Protein AF-A0A1Z1XBD4-F1 (afdb_monomer)

Nearest PDB structures (foldseek):
  8wmj-assembly1_L  TM=9.624E-01  e=1.886E-13  Rhodomonas salina
  7y8a-assembly1_L  TM=9.713E-01  e=7.442E-13  Chroomonas placoidea
  8vu3-assembly1_l  TM=9.776E-01  e=1.215E-12  Parathermosynechococcus lividus
  7f4v-assembly1_cL  TM=9.453E-01  e=3.765E-10  Gloeobacter violaceus PCC 7421
  8jjr-assembly1_l  TM=9.016E-01  e=4.826E-08  Symbiodinium sp.

Radius of gyration: 19.44 Å; Cα contacts (8 Å, |Δi|>4): 168; chains: 1; bounding box: 34×38×67 Å

Foldseek 3Di:
DDDDDPDDDDCCRPPPVNCVVVCCQLVNPPPDQLLVSLQVLLLVQLQVQLVCQCCVNPCVVDPCSSVRSLVVSLVVLVVVLVVLLVCLVPQADDDDDPDCCNHSVSSVSSSVSNNVNNNVNNVVNSVCVVCVVVVVVVVD

InterPro domains:
  IPR003757 Photosystem I PsaL, reaction centre subunit XI [PF02605] (7-133)
  IPR022980 Photosystem I, reaction centre subunit XI [MF_00447] (3-136)
  IPR022980 Photosystem I, reaction centre subunit XI [PTHR34803] (7-135)
  IPR036592 Photosystem I PsaL, reaction centre subunit XI superfamily [G3DSA:1.20.1240.10] (3-140)
  IPR036592 Photosystem I PsaL, reaction centre subunit XI superfamily [SSF81568] (7-137)

Structure (mmCIF, N/CA/C/O backbone):
d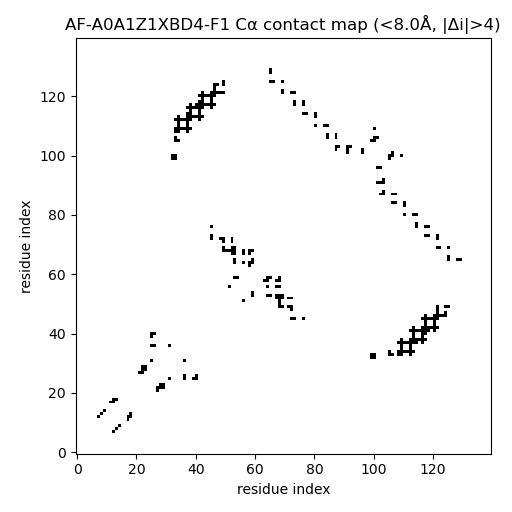ata_AF-A0A1Z1XBD4-F1
#
_entry.id   AF-A0A1Z1XBD4-F1
#
loop_
_atom_site.group_PDB
_atom_site.id
_atom_site.type_symbol
_atom_site.label_atom_id
_atom_site.label_alt_id
_atom_site.label_comp_id
_atom_site.label_asym_id
_atom_site.label_entity_id
_atom_site.label_seq_id
_atom_site.pdbx_PDB_ins_code
_atom_site.Cartn_x
_atom_site.Cartn_y
_atom_site.Cartn_z
_atom_site.occupancy
_atom_site.B_iso_or_equiv
_atom_site.auth_seq_id
_atom_site.auth_comp_id
_atom_site.auth_asym_id
_atom_site.auth_atom_id
_atom_site.pdbx_PDB_model_num
ATOM 1 N N . MET A 1 1 ? -1.246 7.334 45.377 1.00 38.88 1 MET A N 1
ATOM 2 C CA . MET A 1 1 ? -0.162 7.856 44.516 1.00 38.88 1 MET A CA 1
ATOM 3 C C . MET A 1 1 ? 0.127 6.832 43.419 1.00 38.88 1 MET A C 1
ATOM 5 O O . MET A 1 1 ? 0.799 5.846 43.679 1.00 38.88 1 MET A O 1
ATOM 9 N N . LYS A 1 2 ? -0.470 6.978 42.228 1.00 45.09 2 LYS A N 1
ATOM 10 C CA . LYS A 1 2 ? -0.219 6.087 41.079 1.00 45.09 2 LYS A CA 1
ATOM 11 C C . LYS A 1 2 ? 0.602 6.852 40.048 1.00 45.09 2 LYS A C 1
ATOM 13 O O . LYS A 1 2 ? 0.037 7.596 39.259 1.00 45.09 2 LYS A O 1
ATOM 18 N N . ILE A 1 3 ? 1.913 6.648 40.027 1.00 56.62 3 ILE A N 1
ATOM 19 C CA . ILE A 1 3 ? 2.688 6.884 38.808 1.00 56.62 3 ILE A CA 1
ATOM 20 C C . ILE A 1 3 ? 3.390 5.574 38.491 1.00 56.62 3 ILE A C 1
ATOM 22 O O . ILE A 1 3 ? 4.451 5.265 39.017 1.00 56.62 3 ILE A O 1
ATOM 26 N N . LYS A 1 4 ? 2.744 4.775 37.644 1.00 49.91 4 LYS A N 1
ATOM 27 C CA . LYS A 1 4 ? 3.410 3.703 36.908 1.00 49.91 4 LYS A CA 1
ATOM 28 C C . LYS A 1 4 ? 2.912 3.746 35.468 1.00 49.91 4 LYS A C 1
ATOM 30 O O . LYS A 1 4 ? 2.097 2.939 35.045 1.00 49.91 4 LYS A O 1
ATOM 35 N N . LEU A 1 5 ? 3.367 4.768 34.750 1.00 63.53 5 LEU A N 1
ATOM 36 C CA . LEU A 1 5 ? 3.304 4.855 33.296 1.00 63.53 5 LEU A CA 1
ATOM 37 C C . LEU A 1 5 ? 4.716 5.200 32.825 1.00 63.53 5 LEU A C 1
ATOM 39 O O . LEU A 1 5 ? 5.238 6.264 33.140 1.00 63.53 5 LEU A O 1
ATOM 43 N N . LEU A 1 6 ? 5.345 4.268 32.109 1.00 73.81 6 LEU A N 1
ATOM 44 C CA . LEU A 1 6 ? 6.736 4.331 31.649 1.00 73.81 6 LEU A CA 1
ATOM 45 C C . LEU A 1 6 ? 6.915 5.264 30.427 1.00 73.81 6 LEU A C 1
ATOM 47 O O . LEU A 1 6 ? 7.710 4.978 29.539 1.00 73.81 6 LEU A O 1
ATOM 51 N N . LYS A 1 7 ? 6.120 6.338 30.315 1.00 69.44 7 LYS A N 1
ATOM 52 C CA . LYS A 1 7 ? 6.089 7.221 29.138 1.00 69.44 7 LYS A CA 1
ATOM 53 C C . LYS A 1 7 ? 6.423 8.652 29.539 1.00 69.44 7 LYS A C 1
ATOM 55 O O . LYS A 1 7 ? 5.703 9.260 30.325 1.00 69.44 7 LYS A O 1
ATOM 60 N N . LEU A 1 8 ? 7.498 9.188 28.960 1.00 79.12 8 LEU A N 1
ATOM 61 C CA . LEU A 1 8 ? 7.950 10.557 29.194 1.00 79.12 8 LEU A CA 1
ATOM 62 C C . LEU A 1 8 ? 7.309 11.513 28.179 1.00 79.12 8 LEU A C 1
ATOM 64 O O . LEU A 1 8 ? 7.322 11.264 26.969 1.00 79.12 8 LEU A O 1
ATOM 68 N N . ALA A 1 9 ? 6.725 12.603 28.668 1.00 78.06 9 ALA A N 1
ATOM 69 C CA . ALA A 1 9 ? 6.202 13.664 27.818 1.00 78.06 9 ALA A CA 1
ATOM 70 C C . ALA A 1 9 ? 7.372 14.507 27.292 1.00 78.06 9 ALA A C 1
ATOM 72 O O . ALA A 1 9 ? 8.070 15.156 28.066 1.00 78.06 9 ALA A O 1
ATOM 73 N N . THR A 1 10 ? 7.602 14.471 25.981 1.00 83.31 10 THR A N 1
ATOM 74 C CA . THR A 1 10 ? 8.649 15.247 25.300 1.00 83.31 10 THR A CA 1
ATOM 75 C C . THR A 1 10 ? 8.025 16.045 24.156 1.00 83.31 10 THR A C 1
ATOM 77 O O . THR A 1 10 ? 6.979 15.638 23.647 1.00 83.31 10 THR A O 1
ATOM 80 N N . PRO A 1 11 ? 8.645 17.139 23.679 1.00 75.50 11 PRO A N 1
ATOM 81 C CA . PRO A 1 11 ? 8.139 17.895 22.527 1.00 75.50 11 PRO A CA 1
ATOM 82 C C . PRO A 1 11 ? 7.889 17.032 21.279 1.00 75.50 11 PRO A C 1
ATOM 84 O O . PRO A 1 11 ? 6.977 17.308 20.507 1.00 75.50 11 PRO A O 1
ATOM 87 N N . ILE A 1 12 ? 8.633 15.936 21.114 1.00 77.50 12 ILE A N 1
ATOM 88 C CA . ILE A 1 12 ? 8.434 14.979 20.019 1.00 77.50 12 ILE A CA 1
ATOM 89 C C . ILE A 1 12 ? 7.191 14.103 20.238 1.00 77.50 12 ILE A C 1
ATOM 91 O O . ILE A 1 12 ? 6.460 13.839 19.293 1.00 77.50 12 ILE A O 1
ATOM 95 N N . ASN A 1 13 ? 6.915 13.679 21.474 1.00 75.81 13 ASN A N 1
ATOM 96 C CA . ASN A 1 13 ? 5.854 12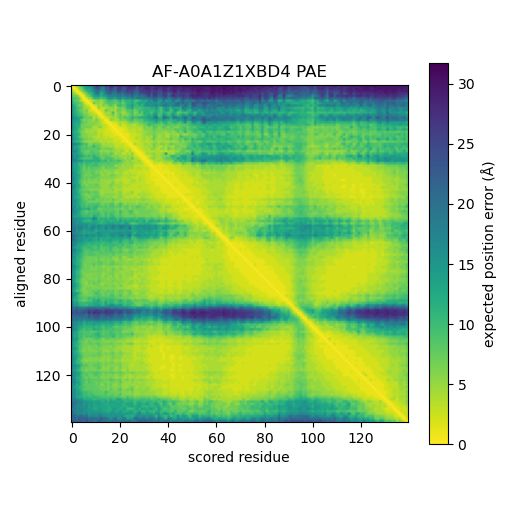.717 21.800 1.00 75.81 13 ASN A CA 1
ATOM 97 C C . ASN A 1 13 ? 4.520 13.376 22.209 1.00 75.81 13 ASN A C 1
ATOM 99 O O . ASN A 1 13 ? 3.461 12.766 22.068 1.00 75.81 13 ASN A O 1
ATOM 103 N N . THR A 1 14 ? 4.542 14.600 22.748 1.00 77.00 14 THR A N 1
ATOM 104 C CA . THR A 1 14 ? 3.352 15.249 23.326 1.00 77.00 14 THR A CA 1
ATOM 105 C C . THR A 1 14 ? 2.996 16.619 22.758 1.00 77.00 14 THR A C 1
ATOM 107 O O . THR A 1 14 ? 2.021 17.199 23.243 1.00 77.00 14 THR A O 1
ATOM 110 N N . SER A 1 15 ? 3.720 17.128 21.755 1.00 84.25 15 SER A N 1
ATOM 111 C CA . SER A 1 15 ? 3.336 18.374 21.075 1.00 84.25 15 SER A CA 1
ATOM 112 C C . SER A 1 15 ? 1.960 18.262 20.411 1.00 84.25 15 SER A C 1
ATOM 114 O O . SER A 1 15 ? 1.521 17.173 20.034 1.00 84.25 15 SER A O 1
ATOM 116 N N . SER A 1 16 ? 1.276 19.402 20.277 1.00 79.62 16 SER A N 1
ATOM 117 C CA . SER A 1 16 ? 0.007 19.508 19.548 1.00 79.62 16 SER A CA 1
ATOM 118 C C . SER A 1 16 ? 0.168 19.049 18.100 1.00 79.62 16 SER A C 1
ATOM 120 O O . SER A 1 16 ? -0.597 18.208 17.648 1.00 79.62 16 SER A O 1
ATOM 122 N N . PHE A 1 17 ? 1.237 19.487 17.427 1.00 84.44 17 PHE A N 1
ATOM 123 C CA . PHE A 1 17 ? 1.532 19.091 16.050 1.00 84.44 17 PHE A CA 1
ATOM 124 C C . PHE A 1 17 ? 1.670 17.572 15.873 1.00 84.44 17 PHE A C 1
ATOM 126 O O . PHE A 1 17 ? 0.990 16.998 15.027 1.00 84.44 17 PHE A O 1
ATOM 133 N N . THR A 1 18 ? 2.503 16.890 16.675 1.00 80.25 18 THR A N 1
ATOM 134 C CA . THR A 1 18 ? 2.683 15.436 16.515 1.00 80.25 18 THR A CA 1
ATOM 135 C C . THR A 1 18 ? 1.393 14.676 16.819 1.00 80.25 18 THR A C 1
ATOM 137 O O . THR A 1 18 ? 1.081 13.697 16.143 1.00 80.25 18 THR A O 1
ATOM 140 N N . LYS A 1 19 ? 0.612 15.120 17.812 1.00 81.88 19 LYS A N 1
ATOM 141 C CA . LYS A 1 19 ? -0.684 14.500 18.126 1.00 81.88 19 LYS A CA 1
ATOM 142 C C . LYS A 1 19 ? -1.698 14.694 17.003 1.00 81.88 19 LYS A C 1
ATOM 144 O O . LYS A 1 19 ? -2.389 13.738 16.657 1.00 81.88 19 LYS A O 1
ATOM 149 N N . ASP A 1 20 ? -1.767 15.884 16.421 1.00 85.00 20 ASP A N 1
ATOM 150 C CA . ASP A 1 20 ? -2.698 16.180 15.333 1.00 85.00 20 ASP A CA 1
ATOM 151 C C . ASP A 1 20 ? -2.301 15.439 14.054 1.00 85.00 20 ASP A C 1
ATOM 153 O O . ASP A 1 20 ? -3.155 14.849 13.396 1.00 85.00 20 ASP A O 1
ATOM 157 N N . LEU A 1 21 ? -1.007 15.360 13.738 1.00 82.88 21 LEU A N 1
ATOM 158 C CA . LEU A 1 21 ? -0.520 14.577 12.604 1.00 82.88 21 LEU A CA 1
ATOM 159 C C . LEU A 1 21 ? -0.834 13.082 12.779 1.00 82.88 21 LEU A C 1
ATOM 161 O O . LEU A 1 21 ? -1.437 12.467 11.899 1.00 82.88 21 LEU A O 1
ATOM 165 N N . LEU A 1 22 ? -0.471 12.498 13.928 1.00 84.19 22 LEU A N 1
ATOM 166 C CA . LEU A 1 22 ? -0.691 11.076 14.215 1.00 84.19 22 LEU A CA 1
ATOM 167 C C . LEU A 1 22 ? -2.172 10.710 14.294 1.00 84.19 22 LEU A C 1
ATOM 169 O O . LEU A 1 22 ? -2.551 9.650 13.811 1.00 84.19 22 LEU A O 1
ATOM 173 N N . SER A 1 23 ? -3.016 11.566 14.870 1.00 81.69 23 SER A N 1
ATOM 174 C CA . SER A 1 23 ? -4.455 11.293 14.979 1.00 81.69 23 SER A CA 1
ATOM 175 C C . SER A 1 23 ? -5.194 11.376 13.642 1.00 81.69 23 SER A C 1
ATOM 177 O O . SER A 1 23 ? -6.242 10.750 13.496 1.00 81.69 23 SER A O 1
ATOM 179 N N . ASN A 1 24 ? -4.640 12.088 12.656 1.00 84.69 24 ASN A N 1
ATOM 180 C CA . ASN A 1 24 ? -5.201 12.188 11.309 1.00 84.69 24 ASN A CA 1
ATOM 181 C C . ASN A 1 24 ? -4.652 11.148 10.321 1.00 84.69 24 ASN A C 1
ATOM 183 O O . ASN A 1 24 ? -5.194 11.019 9.216 1.00 84.69 24 ASN A O 1
ATOM 187 N N . LEU A 1 25 ? -3.617 10.388 10.698 1.00 84.06 25 LEU A N 1
ATOM 188 C CA . LEU A 1 25 ? -3.096 9.291 9.884 1.00 84.06 25 LEU A CA 1
ATOM 189 C C . LEU A 1 25 ? -4.152 8.188 9.711 1.00 84.06 25 LEU A C 1
ATOM 191 O O . LEU A 1 25 ? -4.904 7.915 10.649 1.00 84.06 25 LEU A O 1
ATOM 195 N N . PRO A 1 26 ? -4.183 7.490 8.561 1.00 79.56 26 PRO A N 1
ATOM 196 C CA . PRO A 1 26 ? -5.251 6.538 8.243 1.00 79.56 26 PRO A CA 1
ATOM 197 C C . PRO A 1 26 ? -5.392 5.419 9.276 1.00 79.56 26 PRO A C 1
ATOM 199 O O . PRO A 1 26 ? -6.494 4.956 9.537 1.00 79.56 26 PRO A O 1
ATOM 202 N N . ALA A 1 27 ? -4.291 5.031 9.928 1.00 79.50 27 ALA A N 1
ATOM 203 C CA . ALA A 1 27 ? -4.297 4.032 10.994 1.00 79.50 27 ALA A CA 1
ATOM 204 C C . ALA A 1 27 ? -5.107 4.464 12.233 1.00 79.50 27 ALA A C 1
ATOM 206 O O . ALA A 1 27 ? -5.791 3.636 12.834 1.00 79.50 27 ALA A O 1
ATOM 207 N N . TYR A 1 28 ? -5.057 5.749 12.600 1.00 79.25 28 TYR A N 1
ATOM 208 C CA . TYR A 1 28 ? -5.622 6.284 13.847 1.00 79.25 28 TYR A CA 1
ATOM 209 C C . TYR A 1 28 ? -6.810 7.231 13.631 1.00 79.25 28 TYR A C 1
ATOM 211 O O . TYR A 1 28 ? -7.449 7.642 14.606 1.00 79.25 28 TYR A O 1
ATOM 219 N N . ARG A 1 29 ? -7.128 7.570 12.373 1.00 82.25 29 ARG A N 1
ATOM 220 C CA . ARG A 1 29 ? -8.227 8.472 12.030 1.00 82.25 29 ARG A CA 1
ATOM 221 C C . ARG A 1 29 ? -9.555 7.882 12.500 1.00 82.25 29 ARG A C 1
ATOM 223 O O . ARG A 1 29 ? -9.947 6.771 12.137 1.00 82.25 29 ARG A O 1
ATOM 230 N N . ARG A 1 30 ? -10.268 8.656 13.319 1.00 75.50 30 ARG A N 1
ATOM 231 C CA . ARG A 1 30 ? -11.571 8.266 13.870 1.00 75.50 30 ARG A CA 1
ATOM 232 C C . ARG A 1 30 ? -12.636 8.246 12.774 1.00 75.50 30 ARG A C 1
ATOM 234 O O . ARG A 1 30 ? -12.630 9.089 11.885 1.00 75.50 30 ARG A O 1
ATOM 241 N N . GLY A 1 31 ? -13.565 7.296 12.866 1.00 78.00 31 GLY A N 1
ATOM 242 C CA . GLY A 1 31 ? -14.715 7.197 11.958 1.00 78.00 31 GLY A CA 1
ATOM 243 C C . GLY A 1 31 ? -14.449 6.492 10.623 1.00 78.00 31 GLY A C 1
ATOM 244 O O . GLY A 1 31 ? -15.391 6.291 9.866 1.00 78.00 31 GLY A O 1
ATOM 245 N N . LEU A 1 32 ? -13.212 6.068 10.339 1.00 78.44 32 LEU A N 1
ATOM 246 C CA . LEU A 1 32 ? -12.918 5.250 9.159 1.00 78.44 32 LEU A CA 1
ATOM 247 C C . LEU A 1 32 ? -13.203 3.768 9.414 1.00 78.44 32 LEU A C 1
ATOM 249 O O . LEU A 1 32 ? -12.799 3.231 10.454 1.00 78.44 32 LEU A O 1
ATOM 253 N N . SER A 1 33 ? -13.836 3.110 8.437 1.00 86.31 33 SER A N 1
ATOM 254 C CA . SER A 1 33 ? -13.969 1.652 8.414 1.00 86.31 33 SER A CA 1
ATOM 255 C C . SER A 1 33 ? -12.591 0.989 8.277 1.00 86.31 33 SER A C 1
ATOM 257 O O . SER A 1 33 ? -11.714 1.553 7.611 1.00 86.31 33 SER A O 1
ATOM 259 N N . PRO A 1 34 ? -12.374 -0.197 8.874 1.00 85.06 34 PRO A N 1
ATOM 260 C CA . PRO A 1 34 ? -11.110 -0.923 8.756 1.00 85.06 34 PRO A CA 1
ATOM 261 C C . PRO A 1 34 ? -10.664 -1.128 7.302 1.00 85.06 34 PRO A C 1
ATOM 263 O O . PRO A 1 34 ? -9.490 -0.927 6.989 1.00 85.06 34 PRO A O 1
ATOM 266 N N . LEU A 1 35 ? -11.613 -1.399 6.398 1.00 89.38 35 LEU A N 1
ATOM 267 C CA . LEU A 1 35 ? -11.379 -1.490 4.956 1.00 89.38 35 LEU A CA 1
ATOM 268 C C . LEU A 1 35 ? -10.743 -0.222 4.365 1.00 89.38 35 LEU A C 1
ATOM 270 O O . LEU A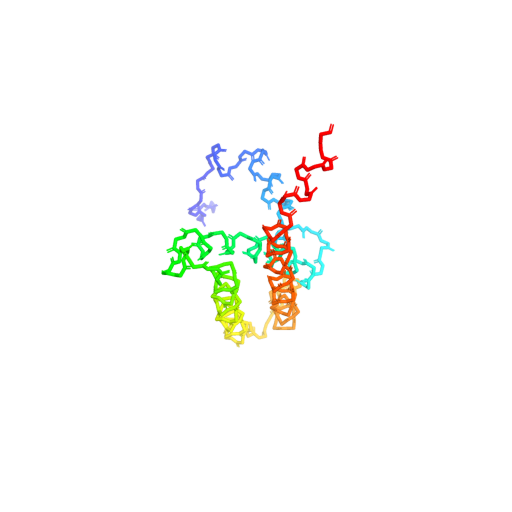 1 35 ? -9.741 -0.312 3.659 1.00 89.38 35 LEU A O 1
ATOM 274 N N . LEU A 1 36 ? -11.302 0.962 4.649 1.00 88.94 36 LEU A N 1
ATOM 275 C CA . LEU A 1 36 ? -10.805 2.219 4.078 1.00 88.94 36 LEU A CA 1
ATOM 276 C C . LEU A 1 36 ? -9.419 2.575 4.628 1.00 88.94 36 LEU A C 1
ATOM 278 O O . LEU A 1 36 ? -8.574 3.082 3.893 1.00 88.94 36 LEU A O 1
ATOM 282 N N . ARG A 1 37 ? -9.170 2.255 5.907 1.00 90.44 37 ARG A N 1
ATOM 283 C CA . ARG A 1 37 ? -7.837 2.392 6.512 1.00 90.44 37 ARG A CA 1
ATOM 284 C C . ARG A 1 37 ? -6.826 1.505 5.789 1.00 90.44 37 ARG A C 1
ATOM 286 O O . ARG A 1 37 ? -5.759 1.984 5.417 1.00 90.44 37 ARG A O 1
ATOM 293 N N . GLY A 1 38 ? -7.176 0.237 5.566 1.00 90.12 38 GLY A N 1
ATOM 294 C CA . GLY A 1 38 ? -6.355 -0.708 4.811 1.00 90.12 38 GLY A CA 1
ATOM 295 C C . GLY A 1 38 ? -6.076 -0.217 3.397 1.00 90.12 38 GLY A C 1
ATOM 296 O O . GLY A 1 38 ? -4.930 -0.235 2.963 1.00 90.12 38 GLY A O 1
ATOM 297 N N . LEU A 1 39 ? -7.097 0.304 2.716 1.00 93.06 39 LEU A N 1
ATOM 298 C CA . LEU A 1 39 ? -6.993 0.824 1.356 1.00 93.06 39 LEU A CA 1
ATOM 299 C C . LEU A 1 39 ? -6.021 2.006 1.245 1.00 93.06 39 LEU A C 1
ATOM 301 O O . LEU A 1 39 ? -5.114 1.961 0.419 1.00 93.06 39 LEU A O 1
ATOM 305 N N . GLU A 1 40 ? -6.172 3.039 2.079 1.00 93.56 40 GLU A N 1
ATOM 306 C CA . GLU A 1 40 ? -5.319 4.239 2.038 1.00 93.56 40 GLU A CA 1
ATOM 307 C C . GLU A 1 40 ? -3.857 3.890 2.374 1.00 93.56 40 GLU A C 1
ATOM 309 O O . GLU A 1 40 ? -2.925 4.346 1.707 1.00 93.56 40 GLU A O 1
ATOM 314 N N . ILE A 1 41 ? -3.648 3.004 3.355 1.00 93.62 41 ILE A N 1
ATOM 315 C CA . ILE A 1 41 ? -2.315 2.501 3.715 1.00 93.62 41 ILE A CA 1
ATOM 316 C C . ILE A 1 41 ? -1.729 1.662 2.578 1.00 93.62 41 ILE A C 1
ATOM 318 O O . ILE A 1 41 ? -0.564 1.851 2.222 1.00 93.62 41 ILE A O 1
ATOM 322 N N . GLY A 1 42 ? -2.525 0.765 1.998 1.00 93.75 42 GLY A N 1
ATOM 323 C CA . GLY A 1 42 ? -2.140 -0.060 0.862 1.00 93.75 42 GLY A CA 1
ATOM 324 C C . GLY A 1 42 ? -1.704 0.802 -0.314 1.00 93.75 42 GLY A C 1
ATOM 325 O O . GLY A 1 42 ? -0.590 0.637 -0.797 1.00 93.75 42 GLY A O 1
ATOM 326 N N . MET A 1 43 ? -2.516 1.784 -0.711 1.00 94.06 43 MET A N 1
ATOM 327 C CA . MET A 1 43 ? -2.202 2.709 -1.805 1.00 94.06 43 MET A CA 1
ATOM 328 C C . MET A 1 43 ? -0.852 3.401 -1.618 1.00 94.06 43 MET A C 1
ATOM 330 O O . MET A 1 43 ? -0.039 3.407 -2.543 1.00 94.06 43 MET A O 1
ATOM 334 N N . ALA A 1 44 ? -0.583 3.935 -0.423 1.00 93.88 44 ALA A N 1
ATOM 335 C CA . ALA A 1 44 ? 0.682 4.603 -0.132 1.00 93.88 44 ALA A CA 1
ATOM 336 C C . ALA A 1 44 ? 1.884 3.646 -0.233 1.00 93.88 44 ALA A C 1
ATOM 338 O O . ALA A 1 44 ? 2.888 3.974 -0.868 1.00 93.88 44 ALA A O 1
ATOM 339 N N . HIS A 1 45 ? 1.780 2.450 0.355 1.00 92.94 45 HIS A N 1
ATOM 340 C CA . HIS A 1 45 ? 2.873 1.474 0.343 1.00 92.94 45 HIS A CA 1
ATOM 341 C C . HIS A 1 45 ? 3.089 0.879 -1.049 1.00 92.94 45 HIS A C 1
ATOM 343 O O . HIS A 1 45 ? 4.224 0.792 -1.502 1.00 92.94 45 HIS A O 1
ATOM 349 N N . GLY A 1 46 ? 2.019 0.524 -1.758 1.00 92.19 46 GLY A N 1
ATOM 350 C CA . GLY A 1 46 ? 2.094 -0.004 -3.116 1.00 92.19 46 GLY A CA 1
ATOM 351 C C . GLY A 1 46 ? 2.728 0.981 -4.090 1.00 92.19 46 GLY A C 1
ATOM 352 O O . GLY A 1 46 ? 3.606 0.600 -4.858 1.00 92.19 46 GLY A O 1
ATOM 353 N N . TYR A 1 47 ? 2.352 2.259 -4.002 1.00 93.06 47 TYR A N 1
ATOM 354 C CA . TYR A 1 47 ? 2.950 3.317 -4.813 1.00 93.06 47 TYR A CA 1
ATOM 355 C C . TYR A 1 47 ? 4.449 3.484 -4.531 1.00 93.06 47 TYR A C 1
ATOM 357 O O . TYR A 1 47 ? 5.263 3.554 -5.451 1.00 93.06 47 TYR A O 1
ATOM 365 N N . PHE A 1 48 ? 4.828 3.515 -3.251 1.00 92.44 48 PHE A N 1
ATOM 366 C CA . PHE A 1 48 ? 6.215 3.711 -2.839 1.00 92.44 48 PHE A CA 1
ATOM 367 C C . PHE A 1 48 ? 7.122 2.524 -3.197 1.00 92.44 48 PHE A C 1
ATOM 369 O O . PHE A 1 48 ? 8.246 2.724 -3.659 1.00 92.44 48 PHE A O 1
ATOM 376 N N . LEU A 1 49 ? 6.645 1.289 -3.010 1.00 91.69 49 LEU A N 1
ATOM 377 C CA . LEU A 1 49 ? 7.453 0.077 -3.168 1.00 91.69 49 LEU A CA 1
ATOM 378 C C . LEU A 1 49 ? 7.931 -0.157 -4.605 1.00 91.69 49 LEU A C 1
ATOM 380 O O . LEU A 1 49 ? 8.983 -0.762 -4.789 1.00 91.69 49 LEU A O 1
ATOM 384 N N . VAL A 1 50 ? 7.224 0.349 -5.619 1.00 90.31 50 VAL A N 1
ATOM 385 C CA . VAL A 1 50 ? 7.659 0.225 -7.023 1.00 90.31 50 VAL A CA 1
ATOM 386 C C . VAL A 1 50 ? 8.989 0.948 -7.271 1.00 90.31 50 VAL A C 1
ATOM 388 O O . VAL A 1 50 ? 9.816 0.457 -8.037 1.00 90.31 50 VAL A O 1
ATOM 391 N N . GLY A 1 51 ? 9.243 2.072 -6.593 1.00 87.19 51 GLY A N 1
ATOM 392 C CA . GLY A 1 51 ? 10.424 2.913 -6.826 1.00 87.19 51 GLY A CA 1
ATOM 393 C C . GLY A 1 51 ? 11.766 2.192 -6.618 1.00 87.19 51 GLY A C 1
ATOM 394 O O . GLY A 1 51 ? 12.586 2.170 -7.541 1.00 87.19 51 GLY A O 1
ATOM 395 N N . PRO A 1 52 ? 12.015 1.579 -5.443 1.00 89.88 52 PRO A N 1
ATOM 396 C CA . PRO A 1 52 ? 13.237 0.818 -5.197 1.00 89.88 52 PRO A CA 1
ATOM 397 C C . PRO A 1 52 ? 13.435 -0.344 -6.176 1.00 89.88 52 PRO A C 1
ATOM 399 O O . PRO A 1 52 ? 14.546 -0.534 -6.665 1.00 89.88 52 PRO A O 1
ATOM 402 N N . PHE A 1 53 ? 12.380 -1.096 -6.503 1.00 88.06 53 PHE A N 1
ATOM 403 C CA . PHE A 1 53 ? 12.496 -2.235 -7.418 1.00 88.06 53 PHE A CA 1
ATOM 404 C C . PHE A 1 53 ? 12.739 -1.814 -8.873 1.00 88.06 53 PHE A C 1
ATOM 406 O O . PHE A 1 53 ? 13.479 -2.498 -9.574 1.00 88.06 53 PHE A O 1
ATOM 413 N N . ASP A 1 54 ? 12.188 -0.682 -9.315 1.00 86.31 54 ASP A N 1
ATOM 414 C CA . ASP A 1 54 ? 12.462 -0.123 -10.644 1.00 86.31 54 ASP A CA 1
ATOM 415 C C . ASP A 1 54 ? 13.906 0.399 -10.758 1.00 86.31 54 ASP A C 1
ATOM 417 O O . ASP A 1 54 ? 14.632 0.065 -11.694 1.00 86.31 54 ASP A O 1
ATOM 421 N N . LYS A 1 55 ? 14.370 1.194 -9.783 1.00 85.69 55 LYS A N 1
ATOM 422 C CA . LYS A 1 55 ? 15.671 1.889 -9.879 1.00 85.69 55 LYS A CA 1
ATOM 423 C C . LYS A 1 55 ? 16.871 1.078 -9.407 1.00 85.69 55 LYS A C 1
ATOM 425 O O . LYS A 1 55 ? 17.978 1.268 -9.918 1.00 85.69 55 LYS A O 1
ATOM 430 N N . LEU A 1 56 ? 16.677 0.205 -8.424 1.00 87.25 56 LEU A N 1
ATOM 431 C CA . LEU A 1 56 ? 17.739 -0.598 -7.808 1.00 87.25 56 LEU A CA 1
ATOM 432 C C . LEU A 1 56 ? 17.582 -2.094 -8.106 1.00 87.25 56 LEU A C 1
ATOM 434 O O . LEU A 1 56 ? 18.377 -2.896 -7.622 1.00 87.25 56 LEU A O 1
ATOM 438 N N . GLY A 1 57 ? 16.591 -2.476 -8.915 1.00 85.88 57 GLY A N 1
ATOM 439 C CA . GLY A 1 57 ? 16.390 -3.857 -9.328 1.00 85.88 57 GLY A CA 1
ATOM 440 C C . GLY A 1 57 ? 17.513 -4.383 -10.232 1.00 85.88 57 GLY A C 1
ATOM 441 O O . GLY A 1 57 ? 18.168 -3.613 -10.943 1.00 85.88 57 GLY A O 1
ATOM 442 N N . PRO A 1 58 ? 17.722 -5.709 -10.272 1.00 83.31 58 PRO A N 1
ATOM 443 C CA . PRO A 1 58 ? 18.745 -6.329 -11.117 1.00 83.31 58 PRO A CA 1
ATOM 444 C C . PRO A 1 58 ? 18.496 -6.084 -12.614 1.00 83.31 58 PRO A C 1
ATOM 446 O O . PRO A 1 58 ? 19.441 -5.976 -13.391 1.00 83.31 58 PRO A O 1
ATOM 449 N N . LEU A 1 59 ? 17.227 -5.938 -13.011 1.00 82.69 59 LEU A N 1
ATOM 450 C CA . LEU A 1 59 ? 16.792 -5.738 -14.397 1.00 82.69 59 LEU A CA 1
ATOM 451 C C . LEU A 1 59 ? 16.606 -4.257 -14.783 1.00 82.69 59 LEU A C 1
ATOM 453 O O . LEU A 1 59 ? 16.092 -3.968 -15.860 1.00 82.69 59 LEU A O 1
ATOM 457 N N . ARG A 1 60 ? 17.068 -3.310 -13.954 1.00 81.50 60 ARG A N 1
ATOM 458 C CA . ARG A 1 60 ? 16.882 -1.854 -14.146 1.00 81.50 60 ARG A CA 1
ATOM 459 C C . ARG A 1 60 ? 17.366 -1.288 -15.488 1.00 81.50 60 ARG A C 1
ATOM 461 O O . ARG A 1 60 ? 16.848 -0.279 -15.944 1.00 81.50 60 ARG A O 1
ATOM 468 N N . ASN A 1 61 ? 18.364 -1.918 -16.110 1.00 82.62 61 ASN A N 1
ATOM 469 C CA . ASN A 1 61 ? 18.962 -1.459 -17.373 1.00 82.62 61 ASN A CA 1
ATOM 470 C C . ASN A 1 61 ? 18.339 -2.128 -18.608 1.00 82.62 61 ASN A C 1
ATOM 472 O O . ASN A 1 61 ? 18.869 -2.002 -19.707 1.00 82.62 61 ASN A O 1
ATOM 476 N N . THR A 1 62 ? 17.263 -2.892 -18.426 1.00 85.44 62 THR A N 1
ATOM 477 C CA . THR A 1 62 ? 16.590 -3.614 -19.507 1.00 85.44 62 THR A CA 1
ATOM 478 C C . THR A 1 62 ? 15.280 -2.930 -19.873 1.00 85.44 62 THR A C 1
ATOM 480 O O . THR A 1 62 ? 14.680 -2.240 -19.049 1.00 85.44 62 THR A O 1
ATOM 483 N N . GLU A 1 63 ? 14.790 -3.172 -21.088 1.00 80.81 63 GLU A N 1
ATOM 484 C CA . GLU A 1 63 ? 13.493 -2.659 -21.558 1.00 80.81 63 GLU A CA 1
ATOM 485 C C . GLU A 1 63 ? 12.316 -3.144 -20.691 1.00 80.81 63 GLU A C 1
ATOM 487 O O . GLU A 1 63 ? 11.276 -2.495 -20.616 1.00 80.81 63 GLU A O 1
ATOM 492 N N . VAL A 1 64 ? 12.500 -4.257 -19.970 1.00 85.88 64 VAL A N 1
ATOM 493 C CA . VAL A 1 64 ? 11.517 -4.833 -19.041 1.00 85.88 64 VAL A CA 1
ATOM 494 C C . VAL A 1 64 ? 11.734 -4.416 -17.580 1.00 85.88 64 VAL A C 1
ATOM 496 O O . VAL A 1 64 ? 11.059 -4.944 -16.695 1.00 85.88 64 VAL A O 1
ATOM 499 N N . GLY A 1 65 ? 12.644 -3.475 -17.300 1.00 84.75 65 GLY A N 1
ATOM 500 C CA . GLY A 1 65 ? 12.996 -3.055 -15.937 1.00 84.75 65 GLY A CA 1
ATOM 501 C C . GLY A 1 65 ? 11.790 -2.592 -15.119 1.00 84.75 65 GLY A C 1
ATOM 502 O O . GLY A 1 65 ? 11.580 -3.072 -14.005 1.00 84.75 65 GLY A O 1
ATOM 503 N N . LEU A 1 66 ? 10.927 -1.773 -15.722 1.00 85.38 66 LEU A N 1
ATOM 504 C CA . LEU A 1 66 ? 9.715 -1.262 -15.079 1.00 85.38 66 LEU A CA 1
ATOM 505 C C . LEU A 1 66 ? 8.693 -2.373 -14.772 1.00 85.38 66 LEU A C 1
ATOM 507 O O . LEU A 1 66 ? 8.090 -2.397 -13.698 1.00 85.38 66 LEU A O 1
ATOM 511 N N . LEU A 1 67 ? 8.515 -3.323 -15.697 1.00 87.38 67 LEU A N 1
ATOM 512 C CA . LEU A 1 67 ? 7.603 -4.457 -15.515 1.00 87.38 67 LEU A CA 1
ATOM 513 C C . LEU A 1 67 ? 8.118 -5.416 -14.434 1.00 87.38 67 LEU A C 1
ATOM 515 O O . LEU A 1 67 ? 7.352 -5.863 -13.582 1.00 87.38 67 LEU A O 1
ATOM 519 N N . SER A 1 68 ? 9.422 -5.701 -14.439 1.00 89.88 68 SER A N 1
ATOM 520 C CA . SER A 1 68 ? 10.071 -6.497 -13.397 1.00 89.88 68 SER A CA 1
ATOM 521 C C . SER A 1 68 ? 9.973 -5.819 -12.030 1.00 89.88 68 SER A C 1
ATOM 523 O O . SER A 1 68 ? 9.691 -6.497 -11.037 1.00 89.88 68 SER A O 1
ATOM 525 N N . GLY A 1 69 ? 10.156 -4.497 -11.974 1.00 88.88 69 GLY A N 1
ATOM 526 C CA . GLY A 1 69 ? 10.015 -3.713 -10.753 1.00 88.88 69 GLY A CA 1
ATOM 527 C C . GLY A 1 69 ? 8.601 -3.794 -10.177 1.00 88.88 69 GLY A C 1
ATOM 528 O O . GLY A 1 69 ? 8.424 -4.086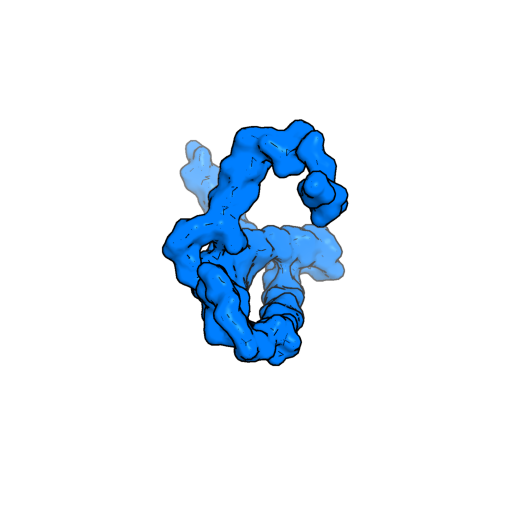 -8.993 1.00 88.88 69 GLY A O 1
ATOM 529 N N . PHE A 1 70 ? 7.590 -3.641 -11.035 1.00 91.19 70 PHE A N 1
ATOM 530 C CA . PHE A 1 70 ? 6.184 -3.803 -10.670 1.00 91.19 70 PHE A CA 1
ATOM 531 C C . PHE A 1 70 ? 5.865 -5.216 -10.157 1.00 91.19 70 PHE A C 1
ATOM 533 O O . PHE A 1 70 ? 5.303 -5.360 -9.073 1.00 91.19 70 PHE A O 1
ATOM 540 N N . LEU A 1 71 ? 6.269 -6.265 -10.880 1.00 92.25 71 LEU A N 1
ATOM 541 C CA . LEU A 1 71 ? 6.038 -7.657 -10.470 1.00 92.25 71 LEU A CA 1
ATOM 542 C C . LEU A 1 71 ? 6.710 -7.984 -9.129 1.00 92.25 71 LEU A C 1
ATOM 544 O O . LEU A 1 71 ? 6.121 -8.670 -8.293 1.00 92.25 71 LEU A O 1
ATOM 548 N N . SER A 1 72 ? 7.913 -7.454 -8.899 1.00 92.31 72 SER A N 1
ATOM 549 C CA . SER A 1 72 ? 8.641 -7.626 -7.635 1.00 92.31 72 SER A CA 1
ATOM 550 C C . SER A 1 72 ? 7.927 -6.924 -6.475 1.00 92.31 72 SER A C 1
ATOM 552 O O . SER A 1 72 ? 7.787 -7.500 -5.395 1.00 92.31 72 SER A O 1
ATOM 554 N N . ALA A 1 73 ? 7.404 -5.714 -6.708 1.00 92.94 73 ALA A N 1
ATOM 555 C CA . ALA A 1 73 ? 6.600 -4.989 -5.728 1.00 92.94 73 ALA A CA 1
ATOM 556 C C . ALA A 1 73 ? 5.302 -5.740 -5.389 1.00 92.94 73 ALA A C 1
ATOM 558 O O . ALA A 1 73 ? 4.981 -5.896 -4.213 1.00 92.94 73 ALA A O 1
ATOM 559 N N . VAL A 1 74 ? 4.589 -6.270 -6.391 1.00 93.94 74 VAL A N 1
ATOM 560 C CA . VAL A 1 74 ? 3.380 -7.086 -6.175 1.00 93.94 74 VAL A CA 1
ATOM 561 C C . VAL A 1 74 ? 3.703 -8.355 -5.385 1.00 93.94 74 VAL A C 1
ATOM 563 O O . VAL A 1 74 ? 2.988 -8.675 -4.438 1.00 93.94 74 VAL A O 1
ATOM 566 N N . GLY A 1 75 ? 4.806 -9.040 -5.701 1.00 94.12 75 GLY A N 1
ATOM 567 C CA . GLY A 1 75 ? 5.267 -10.196 -4.929 1.00 94.12 75 GLY A CA 1
ATOM 568 C C . GLY A 1 75 ? 5.484 -9.863 -3.449 1.00 94.12 75 GLY A C 1
ATOM 569 O O . GLY A 1 75 ? 4.997 -10.578 -2.572 1.00 94.12 75 GLY A O 1
ATOM 570 N N . LEU A 1 76 ? 6.133 -8.731 -3.155 1.00 93.81 76 LEU A N 1
ATOM 571 C CA . LEU A 1 76 ? 6.320 -8.260 -1.781 1.00 93.81 76 LEU A CA 1
ATOM 572 C C . LEU A 1 76 ? 4.987 -7.910 -1.095 1.00 93.81 76 LEU A C 1
ATOM 574 O O . LEU A 1 76 ? 4.794 -8.240 0.075 1.00 93.81 76 LEU A O 1
ATOM 578 N N . ILE A 1 77 ? 4.051 -7.284 -1.811 1.00 95.06 77 ILE A N 1
ATOM 579 C CA . ILE A 1 77 ? 2.714 -6.945 -1.297 1.00 95.06 77 ILE A CA 1
ATOM 580 C C . ILE A 1 77 ? 1.943 -8.206 -0.892 1.00 95.06 77 ILE A C 1
ATOM 582 O O . ILE A 1 77 ? 1.307 -8.218 0.163 1.00 95.06 77 ILE A O 1
ATOM 586 N N . VAL A 1 78 ? 2.016 -9.282 -1.681 1.00 95.06 78 VAL A N 1
ATOM 587 C CA . VAL A 1 78 ? 1.369 -10.564 -1.353 1.00 95.06 78 VAL A CA 1
ATOM 588 C C . VAL A 1 78 ? 1.962 -11.169 -0.078 1.00 95.06 78 VAL A C 1
ATOM 590 O O . VAL A 1 78 ? 1.215 -11.630 0.790 1.00 95.06 78 VAL A O 1
ATOM 593 N N . ILE A 1 79 ? 3.287 -11.108 0.090 1.00 95.25 79 ILE A N 1
ATOM 594 C CA . ILE A 1 79 ? 3.957 -11.569 1.316 1.00 95.25 79 ILE A CA 1
ATOM 595 C C . ILE A 1 79 ? 3.485 -10.748 2.522 1.00 95.25 79 ILE A C 1
ATOM 597 O O . ILE A 1 79 ? 3.063 -11.320 3.525 1.00 95.25 79 ILE A O 1
ATOM 601 N N . LEU A 1 80 ? 3.482 -9.416 2.417 1.00 92.94 80 LEU A N 1
ATOM 602 C CA . LEU A 1 80 ? 3.010 -8.522 3.481 1.00 92.94 80 LEU A CA 1
ATOM 603 C C . LEU A 1 80 ? 1.542 -8.773 3.840 1.00 92.94 80 LEU A C 1
ATOM 605 O O . LEU A 1 80 ? 1.197 -8.822 5.018 1.00 92.94 80 LEU A O 1
ATOM 609 N N . THR A 1 81 ? 0.693 -8.986 2.835 1.00 93.44 81 THR A N 1
ATOM 610 C CA . THR A 1 81 ? -0.725 -9.320 3.025 1.00 93.44 81 THR A CA 1
ATOM 611 C C . THR A 1 81 ? -0.872 -10.638 3.782 1.00 93.44 81 THR A C 1
ATOM 613 O O . THR A 1 81 ? -1.644 -10.718 4.730 1.00 93.44 81 THR A O 1
ATOM 616 N N . THR A 1 82 ? -0.074 -11.649 3.435 1.00 93.50 82 THR A N 1
ATOM 617 C CA . THR A 1 82 ? -0.074 -12.941 4.136 1.00 93.50 82 THR A CA 1
ATOM 618 C C . THR A 1 82 ? 0.369 -12.788 5.594 1.00 93.50 82 THR A C 1
ATOM 620 O O . THR A 1 82 ? -0.259 -13.346 6.493 1.00 93.50 82 THR A O 1
ATOM 623 N N . CYS A 1 83 ? 1.406 -11.984 5.856 1.00 93.56 83 CYS A N 1
ATOM 624 C CA . CYS A 1 83 ? 1.845 -11.653 7.213 1.00 93.56 83 CYS A CA 1
ATOM 625 C C . CYS A 1 83 ? 0.742 -10.952 8.021 1.00 93.56 83 CYS A C 1
ATOM 627 O O . CYS A 1 83 ? 0.520 -11.298 9.181 1.00 93.56 83 CYS A O 1
ATOM 629 N N . LEU A 1 84 ? 0.020 -10.009 7.408 1.00 91.12 84 LEU A N 1
ATOM 630 C CA . LEU A 1 84 ? -1.127 -9.336 8.021 1.00 91.12 84 LEU A CA 1
ATOM 631 C C . LEU A 1 84 ? -2.255 -10.328 8.330 1.00 91.12 84 LEU A C 1
ATOM 633 O O . LEU A 1 84 ? -2.778 -10.312 9.442 1.00 91.12 84 LEU A O 1
ATOM 637 N N . SER A 1 85 ? -2.588 -11.237 7.409 1.00 90.56 85 SER A N 1
ATOM 638 C CA . SER A 1 85 ? -3.594 -12.280 7.647 1.00 90.56 85 SER A CA 1
ATOM 639 C C . SER A 1 85 ? -3.204 -13.206 8.800 1.00 90.56 85 SER A C 1
ATOM 641 O O . SER A 1 85 ? -4.030 -13.483 9.668 1.00 90.56 85 SER A O 1
ATOM 643 N N . MET A 1 86 ? -1.945 -13.657 8.849 1.00 90.81 86 MET A N 1
ATOM 644 C CA . MET A 1 86 ? -1.447 -14.476 9.959 1.00 90.81 86 MET A CA 1
ATOM 645 C C . MET A 1 86 ? -1.544 -13.727 11.290 1.00 90.81 86 MET A C 1
ATOM 647 O O . MET A 1 86 ? -2.052 -14.289 12.255 1.00 90.81 86 MET A O 1
ATOM 651 N N . TYR A 1 87 ? -1.135 -12.454 11.328 1.00 89.06 87 TYR A N 1
ATOM 652 C CA . TYR A 1 87 ? -1.242 -11.616 12.523 1.00 89.06 87 TYR A CA 1
ATOM 653 C C . TYR A 1 87 ? -2.688 -11.494 13.018 1.00 89.06 87 TYR A C 1
ATOM 655 O O . TYR A 1 87 ? -2.933 -11.649 14.213 1.00 89.06 87 TYR A O 1
ATOM 663 N N . GLY A 1 88 ? -3.645 -11.276 12.113 1.00 85.75 88 GLY A N 1
ATOM 664 C CA . GLY A 1 88 ? -5.063 -11.192 12.464 1.00 85.75 88 GLY A CA 1
ATOM 665 C C . GLY A 1 88 ? -5.615 -12.474 13.076 1.00 85.75 88 GLY A C 1
ATOM 666 O O . GLY A 1 88 ? -6.361 -12.422 14.048 1.00 85.75 88 GLY A O 1
ATOM 667 N N . ASN A 1 89 ? -5.202 -13.624 12.544 1.00 84.94 89 ASN A N 1
ATOM 668 C CA . ASN A 1 89 ? -5.668 -14.920 13.028 1.00 84.94 89 ASN A CA 1
ATOM 669 C C . ASN A 1 89 ? -5.141 -15.275 14.425 1.00 84.94 89 ASN A C 1
ATOM 671 O O . ASN A 1 89 ? -5.844 -15.950 15.168 1.00 84.94 89 ASN A O 1
ATOM 675 N N . VAL A 1 90 ? -3.925 -14.847 14.784 1.00 87.56 90 VAL A N 1
ATOM 676 C CA . VAL A 1 90 ? -3.312 -15.200 16.082 1.00 87.56 90 VAL A CA 1
ATOM 677 C C . VAL A 1 90 ? -3.483 -14.134 17.162 1.00 87.56 90 VAL A C 1
ATOM 679 O O . VAL A 1 90 ? -3.359 -14.448 18.339 1.00 87.56 90 VAL A O 1
ATOM 682 N N . SER A 1 91 ? -3.725 -12.873 16.789 1.00 83.31 91 SER A N 1
ATOM 683 C CA . SER A 1 91 ? -3.697 -11.755 17.749 1.00 83.31 91 SER A CA 1
ATOM 684 C C . SER A 1 91 ? -5.063 -11.409 18.334 1.00 83.31 91 SER A C 1
ATOM 686 O O . SER A 1 91 ? -5.124 -10.787 19.392 1.00 83.31 91 SER A O 1
ATOM 688 N N . PHE A 1 92 ? -6.153 -11.772 17.655 1.00 78.69 92 PHE A N 1
ATOM 689 C CA . PHE A 1 92 ? -7.509 -11.395 18.055 1.00 78.69 92 PHE A CA 1
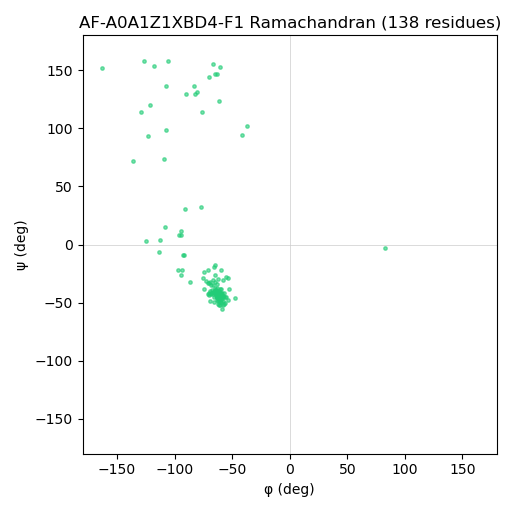ATOM 690 C C . PHE A 1 92 ? -8.280 -12.613 18.574 1.00 78.69 92 PHE A C 1
ATOM 692 O O . PHE A 1 92 ? -9.173 -13.135 17.908 1.00 78.69 92 PHE A O 1
ATOM 699 N N . GLU A 1 93 ? -7.938 -13.064 19.783 1.00 60.84 93 GLU A N 1
ATOM 700 C CA . GLU A 1 93 ? -8.787 -13.976 20.552 1.00 60.84 93 GLU A CA 1
ATOM 701 C C . GLU A 1 93 ? -9.896 -13.173 21.249 1.00 60.84 93 GLU A C 1
ATOM 703 O O . GLU A 1 93 ? -9.652 -12.115 21.824 1.00 60.84 93 GLU A O 1
ATOM 708 N N . LYS A 1 94 ? -11.135 -13.656 21.111 1.00 61.00 94 LYS A N 1
ATOM 709 C CA . LYS A 1 94 ? -12.400 -13.037 21.543 1.00 61.00 94 LYS A CA 1
ATOM 710 C C . LYS A 1 94 ? -12.304 -12.287 22.883 1.00 61.00 94 LYS A C 1
ATOM 712 O O . LYS A 1 94 ? -12.444 -12.953 23.892 1.00 61.00 94 LYS A O 1
ATOM 717 N N . GLU A 1 95 ? -12.214 -10.953 22.884 1.00 53.03 95 GLU A N 1
ATOM 718 C CA . GLU A 1 95 ? -12.780 -10.043 23.906 1.00 53.03 95 GLU A CA 1
ATOM 719 C C . GLU A 1 95 ? -12.858 -8.593 23.373 1.00 53.03 95 GLU A C 1
ATOM 721 O O . GLU A 1 95 ? -12.110 -8.192 22.483 1.00 53.03 95 GLU A O 1
ATOM 726 N N . GLU A 1 96 ? -13.819 -7.829 23.904 1.00 56.06 96 GLU A N 1
ATOM 727 C CA . GLU A 1 96 ? -14.237 -6.464 23.543 1.00 56.06 96 GLU A CA 1
ATOM 728 C C . GLU A 1 96 ? -13.094 -5.476 23.22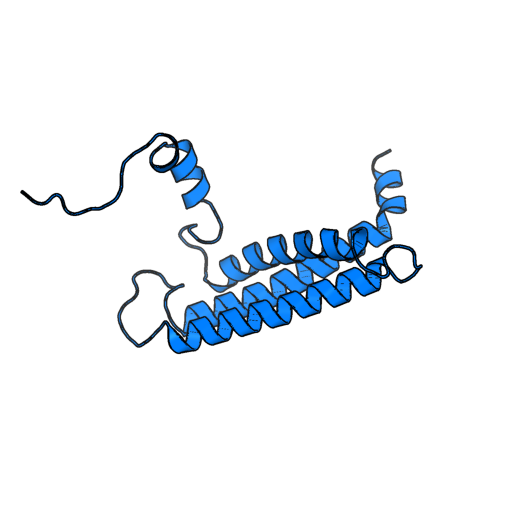7 1.00 56.06 96 GLU A C 1
ATOM 730 O O . GLU A 1 96 ? -12.588 -4.757 24.097 1.00 56.06 96 GLU A O 1
ATOM 735 N N . SER A 1 97 ? -12.742 -5.328 21.949 1.00 56.50 97 SER A N 1
ATOM 736 C CA . SER A 1 97 ? -11.911 -4.208 21.514 1.00 56.50 97 SER A CA 1
ATOM 737 C C . SER A 1 97 ? -12.763 -2.953 21.301 1.00 56.50 97 SER A C 1
ATOM 739 O O . SER A 1 97 ? -13.761 -2.950 20.584 1.00 56.50 97 SER A O 1
ATOM 741 N N . LYS A 1 98 ? -12.345 -1.827 21.896 1.00 59.44 98 LYS A N 1
ATOM 742 C CA . LYS A 1 98 ? -13.003 -0.518 21.699 1.00 59.44 98 LYS A CA 1
ATOM 743 C C . LYS A 1 98 ? -12.877 0.018 20.267 1.00 59.44 98 LYS A C 1
ATOM 745 O O . LYS A 1 98 ? -13.625 0.919 19.896 1.00 59.44 98 LYS A O 1
ATOM 750 N N . ASP A 1 99 ? -11.919 -0.488 19.488 1.00 69.38 99 ASP A N 1
ATOM 751 C CA . ASP A 1 99 ? -11.727 -0.120 18.083 1.00 69.38 99 ASP A CA 1
ATOM 752 C C . ASP A 1 99 ? -12.156 -1.269 17.165 1.00 69.38 99 ASP A C 1
ATOM 754 O O . ASP A 1 99 ? -11.796 -2.426 17.393 1.00 69.38 99 ASP A O 1
ATOM 758 N N . ARG A 1 100 ? -12.881 -0.927 16.094 1.00 72.94 100 ARG A N 1
ATOM 759 C CA . ARG A 1 100 ? -13.377 -1.864 15.072 1.00 72.94 100 ARG A CA 1
ATOM 760 C C . ARG A 1 100 ? -12.245 -2.530 14.288 1.00 72.94 100 ARG A C 1
ATOM 762 O O . ARG A 1 100 ? -12.488 -3.528 13.631 1.00 72.94 100 ARG A O 1
ATOM 769 N N . LEU A 1 101 ? -11.035 -1.968 14.334 1.00 75.56 101 LEU A N 1
ATOM 770 C CA . LEU A 1 101 ? -9.837 -2.531 13.705 1.00 75.56 101 LEU A CA 1
ATOM 771 C C . LEU A 1 101 ? -9.260 -3.726 14.485 1.00 75.56 101 LEU A C 1
ATOM 773 O O . LEU A 1 101 ? -8.626 -4.588 13.892 1.00 75.56 101 LEU A O 1
ATOM 777 N N . GLN A 1 102 ? -9.458 -3.772 15.804 1.00 78.75 102 GLN A N 1
ATOM 778 C CA . GLN A 1 102 ? -8.861 -4.773 16.698 1.00 78.75 102 GLN A CA 1
ATOM 779 C C . GLN A 1 102 ? -9.752 -6.015 16.881 1.00 78.7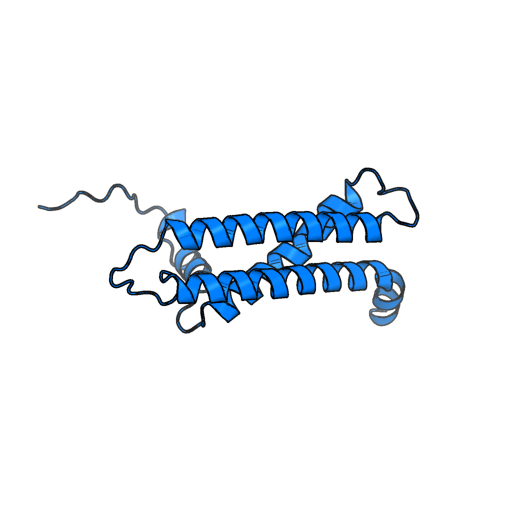5 102 GLN A C 1
ATOM 781 O O . GLN A 1 102 ? -9.742 -6.652 17.930 1.00 78.75 102 GLN A O 1
ATOM 786 N N . THR A 1 103 ? -10.529 -6.350 15.853 1.00 82.75 103 THR A N 1
ATOM 787 C CA . THR A 1 103 ? -11.345 -7.565 15.788 1.00 82.75 103 THR A CA 1
ATOM 788 C C . THR A 1 103 ? -10.869 -8.431 14.629 1.00 82.75 103 THR A C 1
ATOM 790 O O . THR A 1 103 ? -10.339 -7.916 13.644 1.00 82.75 103 THR A O 1
ATOM 793 N N . ALA A 1 104 ? -11.084 -9.747 14.707 1.00 80.94 104 ALA A N 1
ATOM 794 C CA . ALA A 1 104 ? -10.724 -10.659 13.619 1.00 80.94 104 ALA A CA 1
ATOM 795 C C . ALA A 1 104 ? -11.405 -10.268 12.288 1.00 80.94 104 ALA A C 1
ATOM 797 O O . ALA A 1 104 ? -10.759 -10.246 11.242 1.00 80.94 104 ALA A O 1
ATOM 798 N N . GLU A 1 105 ? -12.684 -9.879 12.340 1.00 83.81 105 GLU A N 1
ATOM 799 C CA . GLU A 1 105 ? -13.444 -9.411 11.172 1.00 83.81 105 GLU A CA 1
ATOM 800 C C . GLU A 1 105 ? -12.889 -8.095 10.610 1.00 83.81 105 GLU A C 1
ATOM 802 O O . GLU A 1 105 ? -12.602 -7.999 9.416 1.00 83.81 105 GLU A O 1
ATOM 807 N N . GLY A 1 106 ? -12.669 -7.091 11.465 1.00 86.00 106 GLY A N 1
ATOM 808 C CA . GLY A 1 106 ? -12.158 -5.790 11.040 1.00 86.00 106 GLY A CA 1
ATOM 809 C C . GLY A 1 106 ? -10.726 -5.859 10.516 1.00 86.00 106 GLY A C 1
ATOM 810 O O . GLY A 1 106 ? -10.376 -5.168 9.560 1.00 86.00 106 GLY A O 1
ATOM 811 N N . TRP A 1 107 ? -9.894 -6.731 11.080 1.00 89.69 107 TRP A N 1
ATOM 812 C CA . TRP A 1 107 ? -8.554 -6.971 10.560 1.00 89.69 107 TRP A CA 1
ATOM 813 C C . TRP A 1 107 ? -8.568 -7.712 9.216 1.00 89.69 107 TRP A C 1
ATOM 815 O O . TRP A 1 107 ? -7.732 -7.445 8.347 1.00 89.69 107 TRP A O 1
ATOM 825 N N . GLY A 1 108 ? -9.541 -8.602 9.008 1.00 89.19 108 GLY A N 1
ATOM 826 C CA . GLY A 1 108 ? -9.812 -9.210 7.706 1.00 89.19 108 GLY A CA 1
ATOM 827 C C . GLY A 1 108 ? -10.155 -8.159 6.647 1.00 89.19 108 GLY A C 1
ATOM 828 O O . GLY A 1 108 ? -9.514 -8.118 5.595 1.00 89.19 108 GLY A O 1
ATOM 829 N N . GLU A 1 109 ? -11.086 -7.249 6.951 1.00 91.19 109 GLU A N 1
ATOM 830 C CA . GLU A 1 109 ? -11.426 -6.111 6.082 1.00 91.19 109 GLU A CA 1
ATOM 831 C C . GLU A 1 109 ? -10.214 -5.212 5.803 1.00 91.19 109 GLU A C 1
ATOM 833 O O . GLU A 1 109 ? -9.976 -4.818 4.661 1.00 91.19 109 GLU A O 1
ATOM 838 N N . PHE A 1 110 ? -9.420 -4.908 6.833 1.00 92.38 110 PHE A N 1
ATOM 839 C CA . PHE A 1 110 ? -8.188 -4.136 6.696 1.00 92.38 110 PHE A CA 1
ATOM 840 C C . PHE A 1 110 ? -7.202 -4.808 5.737 1.00 92.38 110 PHE A C 1
ATOM 842 O O . PHE A 1 110 ? -6.653 -4.152 4.853 1.00 92.38 110 PHE A O 1
ATOM 849 N N . THR A 1 111 ? -6.999 -6.117 5.880 1.00 93.12 111 THR A N 1
ATOM 850 C CA . THR A 1 111 ? -6.056 -6.876 5.051 1.00 93.12 111 THR A CA 1
ATOM 851 C C . THR A 1 111 ? -6.527 -6.948 3.597 1.00 93.12 111 THR A C 1
ATOM 853 O O . THR A 1 111 ? -5.723 -6.775 2.680 1.00 93.12 111 THR A O 1
ATOM 856 N N . ALA A 1 112 ? -7.834 -7.117 3.370 1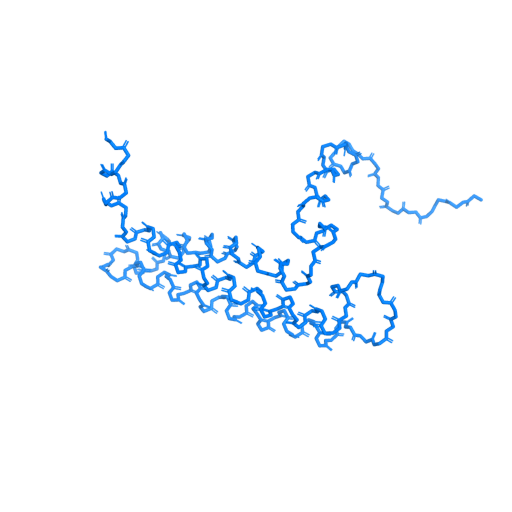.00 93.00 112 ALA A N 1
ATOM 857 C CA . ALA A 1 112 ? -8.426 -7.053 2.036 1.00 93.00 112 ALA A CA 1
ATOM 858 C C . ALA A 1 112 ? -8.248 -5.662 1.401 1.00 93.00 112 ALA A C 1
ATOM 860 O O . ALA A 1 112 ? -7.823 -5.552 0.249 1.00 93.00 112 ALA A O 1
ATOM 861 N N . GLY A 1 113 ? -8.503 -4.597 2.168 1.00 93.81 113 GLY A N 1
ATOM 862 C CA . GLY A 1 113 ? -8.277 -3.218 1.735 1.00 93.81 113 GLY A CA 1
ATOM 863 C C . GLY A 1 113 ? -6.812 -2.948 1.399 1.00 93.81 113 GLY A C 1
ATOM 864 O O . GLY A 1 113 ? -6.524 -2.359 0.359 1.00 93.81 113 GLY A O 1
ATOM 865 N N . PHE A 1 114 ? -5.885 -3.432 2.230 1.00 95.19 114 PHE A N 1
ATOM 866 C CA . PHE A 1 114 ? -4.447 -3.302 2.006 1.00 95.19 114 PHE A CA 1
ATOM 867 C C . PHE A 1 114 ? -4.014 -3.949 0.694 1.00 95.19 114 PHE A C 1
ATOM 869 O O . PHE A 1 114 ? -3.323 -3.302 -0.087 1.00 95.19 114 PHE A O 1
ATOM 876 N N . LEU A 1 115 ? -4.452 -5.179 0.414 1.00 94.69 115 LEU A N 1
ATOM 877 C CA . LEU A 1 115 ? -4.096 -5.879 -0.820 1.00 94.69 115 LEU A CA 1
ATOM 878 C C . LEU A 1 115 ? -4.579 -5.118 -2.060 1.00 94.69 115 LEU A C 1
ATOM 880 O O . LEU A 1 115 ? -3.789 -4.837 -2.962 1.00 94.69 115 LEU A O 1
ATOM 884 N N . VAL A 1 116 ? -5.865 -4.755 -2.093 1.00 95.88 116 VAL A N 1
ATOM 885 C CA . VAL A 1 116 ? -6.465 -4.044 -3.233 1.00 95.88 116 VAL A CA 1
ATOM 886 C C . VAL A 1 116 ? -5.816 -2.673 -3.416 1.00 95.88 116 VAL A C 1
ATOM 888 O O . VAL A 1 116 ? -5.434 -2.310 -4.529 1.00 95.88 116 VAL A O 1
ATOM 891 N N . GLY A 1 117 ? -5.633 -1.931 -2.322 1.00 94.38 117 GLY A N 1
ATOM 892 C CA . GLY A 1 117 ? -5.001 -0.617 -2.338 1.00 94.38 117 GLY A CA 1
ATOM 893 C C . GLY A 1 117 ? -3.545 -0.682 -2.781 1.00 94.38 117 GLY A C 1
ATOM 894 O O . GLY A 1 117 ? -3.120 0.132 -3.593 1.00 94.38 117 GLY A O 1
ATOM 895 N N . ALA A 1 118 ? -2.783 -1.664 -2.304 1.00 94.81 118 ALA A N 1
ATOM 896 C CA . ALA A 1 118 ? -1.369 -1.801 -2.628 1.00 94.81 118 ALA A CA 1
ATOM 897 C C . ALA A 1 118 ? -1.136 -2.246 -4.072 1.00 94.81 118 ALA A C 1
ATOM 899 O O . ALA A 1 118 ? -0.295 -1.661 -4.753 1.00 94.81 118 ALA A O 1
ATOM 900 N N . VAL A 1 119 ? -1.907 -3.208 -4.583 1.00 94.88 119 VAL A N 1
ATOM 901 C CA . VAL A 1 119 ? -1.830 -3.589 -6.002 1.00 94.88 119 VAL A CA 1
ATOM 902 C C . VAL A 1 119 ? -2.266 -2.423 -6.895 1.00 94.88 119 VAL A C 1
ATOM 904 O O . VAL A 1 119 ? -1.589 -2.123 -7.878 1.00 94.88 119 VAL A O 1
ATOM 907 N N . GLY A 1 120 ? -3.335 -1.708 -6.525 1.00 94.19 120 GLY A N 1
ATOM 908 C CA . GLY A 1 120 ? -3.791 -0.513 -7.239 1.00 94.19 120 GLY A CA 1
ATOM 909 C C . GLY A 1 120 ? -2.764 0.624 -7.229 1.00 94.19 120 GLY A C 1
ATOM 910 O O . GLY A 1 120 ? -2.490 1.212 -8.271 1.00 94.19 120 GLY A O 1
ATOM 911 N N . GLY A 1 121 ? -2.139 0.899 -6.081 1.00 93.69 121 GLY A N 1
ATOM 912 C CA . GLY A 1 121 ? -1.091 1.911 -5.932 1.00 93.69 121 GLY A CA 1
ATOM 913 C C . GLY A 1 121 ? 0.177 1.570 -6.716 1.00 93.69 121 GLY A C 1
ATOM 914 O O . GLY A 1 121 ? 0.741 2.439 -7.379 1.00 93.69 121 GLY A O 1
ATOM 915 N N . ALA A 1 122 ? 0.584 0.297 -6.710 1.00 93.31 122 ALA A N 1
ATOM 916 C CA . ALA A 1 122 ? 1.697 -0.184 -7.522 1.00 93.31 122 ALA A CA 1
ATOM 917 C C . ALA A 1 122 ? 1.388 -0.080 -9.026 1.00 93.31 122 ALA A C 1
ATOM 919 O O . ALA A 1 122 ? 2.235 0.357 -9.805 1.00 93.31 122 ALA A O 1
ATOM 920 N N . GLY A 1 123 ? 0.162 -0.421 -9.436 1.00 92.62 123 GLY A N 1
ATOM 921 C CA . GLY A 1 123 ? -0.293 -0.275 -10.819 1.00 92.62 123 GLY A CA 1
ATOM 922 C C . GLY A 1 123 ? -0.331 1.189 -11.258 1.00 92.62 123 GLY A C 1
ATOM 923 O O . GLY A 1 123 ? 0.111 1.523 -12.354 1.00 92.62 123 GLY A O 1
ATOM 924 N N . PHE A 1 124 ? -0.779 2.085 -10.380 1.00 93.06 124 PHE A N 1
ATOM 925 C CA . PHE A 1 124 ? -0.772 3.522 -10.637 1.00 93.06 124 PHE A CA 1
ATOM 926 C C . PHE A 1 124 ? 0.652 4.075 -10.790 1.00 93.06 124 PHE A C 1
ATOM 928 O O . PHE A 1 124 ? 0.919 4.814 -11.736 1.00 93.06 124 PHE A O 1
ATOM 935 N N . ALA A 1 125 ? 1.589 3.671 -9.925 1.00 91.81 125 ALA A N 1
ATOM 936 C CA . ALA A 1 125 ? 3.002 4.026 -10.065 1.00 91.81 125 ALA A CA 1
ATOM 937 C C . ALA A 1 125 ? 3.589 3.522 -11.394 1.00 91.81 125 ALA A C 1
ATOM 939 O O . ALA A 1 125 ? 4.255 4.279 -12.097 1.00 91.81 125 ALA A O 1
ATOM 940 N N . TYR A 1 126 ? 3.293 2.275 -11.773 1.00 90.38 126 TYR A N 1
ATOM 941 C CA . TYR A 1 126 ? 3.703 1.701 -13.056 1.00 90.38 126 TYR A CA 1
ATOM 942 C C . T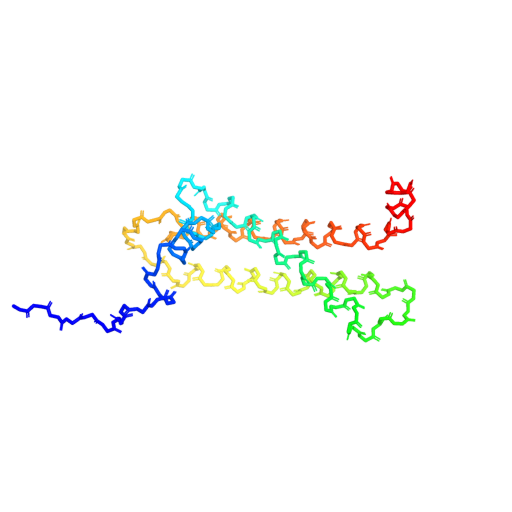YR A 1 126 ? 3.183 2.523 -14.243 1.00 90.38 126 TYR A C 1
ATOM 944 O O . TYR A 1 126 ? 3.960 2.897 -15.119 1.00 90.38 126 TYR A O 1
ATOM 952 N N . LEU A 1 127 ? 1.889 2.863 -14.253 1.00 90.81 127 LEU A N 1
ATOM 953 C CA . LEU A 1 127 ? 1.281 3.659 -15.322 1.00 90.81 127 LEU A CA 1
ATOM 954 C C . LEU A 1 127 ? 1.874 5.066 -15.405 1.00 90.81 127 LEU A C 1
ATOM 956 O O . LEU A 1 127 ? 2.128 5.550 -16.508 1.00 90.81 127 LEU A O 1
ATOM 960 N N . LEU A 1 128 ? 2.126 5.715 -14.266 1.00 89.75 128 LEU A N 1
ATOM 961 C CA . LEU A 1 128 ? 2.769 7.027 -14.240 1.00 89.75 128 LEU A CA 1
ATOM 962 C C . LEU A 1 128 ? 4.184 6.968 -14.813 1.00 89.75 128 LEU A C 1
ATOM 964 O O . LEU A 1 128 ? 4.514 7.782 -15.670 1.00 89.75 128 LEU A O 1
ATOM 968 N N . LEU A 1 129 ? 4.993 5.992 -14.388 1.00 86.50 129 LEU A N 1
ATOM 969 C CA . LEU A 1 129 ? 6.361 5.808 -14.876 1.00 86.50 129 LEU A CA 1
ATOM 970 C C . LEU A 1 129 ? 6.398 5.468 -16.374 1.00 86.50 129 LEU A C 1
ATOM 972 O O . LEU A 1 129 ? 7.236 6.001 -17.099 1.00 86.50 129 LEU A O 1
ATOM 976 N N . ALA A 1 130 ? 5.460 4.647 -16.854 1.00 87.88 130 ALA A N 1
ATOM 977 C CA . ALA A 1 130 ? 5.343 4.295 -18.267 1.00 87.88 130 ALA A CA 1
ATOM 978 C C . ALA A 1 130 ? 4.947 5.492 -19.151 1.00 87.88 130 ALA A C 1
ATOM 980 O O . ALA A 1 130 ? 5.352 5.565 -20.309 1.00 87.88 130 ALA A O 1
ATOM 981 N N . ASN A 1 131 ? 4.181 6.446 -18.610 1.00 89.56 131 ASN A N 1
ATOM 982 C CA . ASN A 1 131 ? 3.633 7.584 -19.355 1.00 89.56 131 ASN A CA 1
ATOM 983 C C . ASN A 1 131 ? 4.295 8.931 -19.013 1.00 89.56 131 ASN A C 1
ATOM 985 O O . ASN A 1 131 ? 3.769 9.978 -19.394 1.00 89.56 131 ASN A O 1
ATOM 989 N N . ILE A 1 132 ? 5.464 8.937 -18.354 1.00 87.12 132 ILE A N 1
ATOM 990 C CA . ILE A 1 132 ? 6.218 10.171 -18.049 1.00 87.12 132 ILE A CA 1
ATOM 991 C C . ILE A 1 132 ? 6.359 11.097 -19.269 1.00 87.12 132 ILE A C 1
ATOM 993 O O . ILE A 1 132 ? 6.100 12.291 -19.110 1.00 87.12 132 ILE A O 1
ATOM 997 N N . PRO A 1 133 ? 6.723 10.619 -20.479 1.00 84.56 133 PRO A N 1
ATOM 998 C CA . PRO A 1 133 ? 6.890 11.507 -21.631 1.00 84.56 133 PRO A CA 1
ATOM 999 C C . PRO A 1 133 ? 5.612 12.279 -21.985 1.00 84.56 133 PRO A C 1
ATOM 1001 O O . PRO A 1 133 ? 5.678 13.462 -22.308 1.00 84.56 133 PRO A O 1
ATOM 1004 N N . VAL A 1 134 ? 4.448 11.634 -21.866 1.00 87.06 134 VAL A N 1
ATOM 1005 C CA . VAL A 1 134 ? 3.136 12.248 -22.125 1.00 87.06 134 VAL A CA 1
ATOM 1006 C C . VAL A 1 134 ? 2.790 13.265 -21.037 1.00 87.06 134 VAL A C 1
ATOM 1008 O O . VAL A 1 134 ? 2.324 14.362 -21.334 1.00 87.06 134 VAL A O 1
ATOM 1011 N N . LEU A 1 135 ? 3.065 12.935 -19.773 1.00 85.25 135 LEU A N 1
ATOM 1012 C CA . LEU A 1 135 ? 2.809 13.824 -18.637 1.00 85.25 135 LEU A CA 1
ATOM 1013 C C . LEU A 1 135 ? 3.655 15.099 -18.702 1.00 85.25 135 LEU A C 1
ATOM 1015 O O . LEU A 1 135 ? 3.151 16.187 -18.446 1.00 85.25 135 LEU A O 1
ATOM 1019 N N . VAL A 1 136 ? 4.927 14.984 -19.089 1.00 84.94 136 VAL A N 1
ATOM 1020 C CA . VAL A 1 136 ? 5.825 16.139 -19.245 1.00 84.94 136 VAL A CA 1
ATOM 1021 C C . VAL A 1 136 ? 5.362 17.066 -20.373 1.00 84.94 136 VAL A C 1
ATOM 1023 O O . VAL A 1 136 ? 5.552 18.276 -20.275 1.00 84.94 136 VAL A O 1
ATOM 1026 N N . LEU A 1 137 ? 4.741 16.521 -21.422 1.00 85.56 137 LEU A N 1
ATOM 1027 C CA . LEU A 1 137 ? 4.167 17.311 -22.514 1.00 85.56 137 LEU A CA 1
ATOM 1028 C C . LEU A 1 137 ? 2.884 18.049 -22.111 1.00 85.56 137 LEU A C 1
ATOM 1030 O O . LEU A 1 137 ? 2.652 19.133 -22.620 1.00 85.56 137 LEU A O 1
ATOM 1034 N N . LEU A 1 138 ? 2.075 17.500 -21.200 1.00 83.56 138 LEU A N 1
ATOM 1035 C CA . LEU A 1 138 ? 0.840 18.139 -20.720 1.00 83.56 138 LEU A CA 1
ATOM 1036 C C . LEU A 1 138 ? 1.073 19.305 -19.748 1.00 83.56 138 LEU A C 1
ATOM 1038 O O . LEU A 1 138 ? 0.190 20.138 -19.571 1.00 83.56 138 LEU A O 1
ATOM 1042 N N . VAL A 1 139 ? 2.220 19.327 -19.069 1.00 84.38 139 VAL A N 1
ATOM 1043 C CA . VAL A 1 139 ? 2.554 20.345 -18.054 1.00 84.38 139 VAL A CA 1
ATOM 1044 C C . VAL A 1 139 ? 3.303 21.543 -18.664 1.00 84.38 139 VAL A C 1
ATOM 1046 O O . VAL A 1 139 ? 3.501 22.550 -17.985 1.00 84.38 139 VAL A O 1
ATOM 1049 N N . LYS A 1 140 ? 3.714 21.449 -19.933 1.00 61.47 140 LYS A N 1
ATOM 1050 C CA . LYS A 1 140 ? 4.312 22.547 -20.706 1.00 61.47 140 LYS A CA 1
ATOM 1051 C C . LYS A 1 140 ? 3.265 23.263 -21.544 1.00 61.47 140 LYS A C 1
ATOM 1053 O O . LYS A 1 140 ? 3.390 24.501 -21.642 1.00 61.47 140 LYS A O 1
#

Mean predicted aligned error: 8.21 Å

Organism: NCBI:txid31354

Secondary structure (DSSP, 8-state):
----------HHHH-HHHHHHHHHSTTT-TT--HHHHHHHHHHHHHHHHHHHHHHHSTTTTSTTHHHHHHHHHHHHHHHHHHHHHHHHHHH--SS--SSTTSSHHHHHHHHHHHHHHHHHHHHHHHHHHHTHHHHHHH--

pLDDT: mean 84.29, std 10.85, range [38.88, 95.88]

Sequence (140 aa):
MKIKLLKLATPINTSSFTKDLLSNLPAYRRGLSPLLRGLEIGMAHGYFLVGPFDKLGPLRNTEVGLLSGFLSAVGLIVILTTCLSMYGNVSFEKEESKDRLQTAEGWGEFTAGFLVGAVGGAGFAYLLLANIPVLVLLVK

Solvent-accessible surface area (backbone atoms only — not comparable to full-atom values): 7527 Å² total; per-residue (Å²): 139,88,86,89,69,100,70,81,84,39,78,78,74,61,28,69,66,52,48,54,53,53,44,63,33,60,92,55,30,81,93,62,54,33,34,57,29,16,22,59,52,13,26,55,51,19,33,54,46,26,50,58,33,27,73,71,30,96,48,40,91,44,98,55,9,61,60,53,7,41,54,53,33,48,54,51,48,54,52,52,38,49,53,46,50,54,48,31,70,72,70,43,71,95,67,93,52,95,46,71,52,62,36,47,66,24,30,48,38,17,38,54,18,22,47,56,20,17,52,50,18,27,50,49,42,48,53,50,67,75,38,43,74,61,54,58,61,72,78,106